Protein AF-A0A1B6MPK9-F1 (afdb_monomer_lite)

Structure (mmCIF, N/CA/C/O backbone):
data_AF-A0A1B6MPK9-F1
#
_entry.id   AF-A0A1B6MPK9-F1
#
loop_
_atom_site.group_PDB
_atom_site.id
_atom_site.type_symbol
_atom_site.label_atom_id
_atom_site.label_alt_id
_atom_site.label_comp_id
_atom_site.label_asym_id
_atom_site.label_entity_id
_atom_site.label_seq_id
_atom_site.pdbx_PDB_ins_code
_atom_site.Cartn_x
_atom_site.Cartn_y
_atom_site.Cartn_z
_atom_site.occupancy
_atom_site.B_iso_or_equiv
_atom_site.auth_seq_id
_atom_site.auth_comp_id
_atom_site.auth_asym_id
_atom_site.auth_atom_id
_atom_site.pdbx_PDB_model_num
ATOM 1 N N . SER A 1 1 ? -14.665 99.693 2.033 1.00 33.41 1 SER A N 1
ATOM 2 C CA . SER A 1 1 ? -13.379 100.411 2.081 1.00 33.41 1 SER A CA 1
ATOM 3 C C . SER A 1 1 ? -12.388 99.591 2.898 1.00 33.41 1 SER A C 1
ATOM 5 O O . SER A 1 1 ? -12.774 99.165 3.973 1.00 33.41 1 SER A O 1
ATOM 7 N N . VAL A 1 2 ? -11.173 99.379 2.367 1.00 32.09 2 VAL A N 1
ATOM 8 C CA . VAL A 1 2 ? -9.898 99.016 3.051 1.00 32.09 2 VAL A CA 1
ATOM 9 C C . VAL A 1 2 ? -9.885 97.689 3.855 1.00 32.09 2 VAL A C 1
ATOM 11 O O . VAL A 1 2 ? -10.390 97.630 4.961 1.00 32.09 2 VAL A O 1
ATOM 14 N N . ALA A 1 3 ? -9.464 96.545 3.297 1.00 38.41 3 ALA A N 1
ATOM 15 C CA . ALA A 1 3 ? -8.091 96.052 3.051 1.00 38.41 3 ALA A CA 1
ATOM 16 C C . ALA A 1 3 ? -7.327 95.474 4.269 1.00 38.41 3 ALA A C 1
ATOM 18 O O . ALA A 1 3 ? -7.324 96.072 5.339 1.00 38.41 3 ALA A O 1
ATOM 19 N N . ARG A 1 4 ? -6.531 94.422 3.963 1.00 41.66 4 ARG A N 1
ATOM 20 C CA . ARG A 1 4 ? -5.396 93.798 4.703 1.00 41.66 4 ARG A CA 1
ATOM 21 C C . ARG A 1 4 ? -5.759 92.724 5.751 1.00 41.66 4 ARG A C 1
ATOM 23 O O . ARG A 1 4 ? -6.742 92.874 6.446 1.00 41.66 4 ARG A O 1
ATOM 30 N N . ARG A 1 5 ? -4.992 91.648 5.997 1.00 39.34 5 ARG A N 1
ATOM 31 C CA . ARG A 1 5 ? -3.785 91.021 5.402 1.00 39.34 5 ARG A CA 1
ATOM 32 C C . ARG A 1 5 ? -3.493 89.732 6.214 1.00 39.34 5 ARG A C 1
ATOM 34 O O . ARG A 1 5 ? -3.475 89.800 7.428 1.00 39.34 5 ARG A O 1
ATOM 41 N N . LEU A 1 6 ? -3.229 88.625 5.509 1.00 40.34 6 LEU A N 1
ATOM 42 C CA . LEU A 1 6 ? -2.345 87.465 5.780 1.00 40.34 6 LEU A CA 1
ATOM 43 C C . LEU A 1 6 ? -2.248 86.746 7.155 1.00 40.34 6 LEU A C 1
ATOM 45 O O . LEU A 1 6 ? -1.883 87.324 8.168 1.00 40.34 6 LEU A O 1
ATOM 49 N N . LYS A 1 7 ? -2.220 85.410 6.987 1.00 41.84 7 LYS A N 1
ATOM 50 C CA . LYS A 1 7 ? -1.374 84.365 7.608 1.00 41.84 7 LYS A CA 1
ATOM 51 C C . LYS A 1 7 ? -1.753 83.786 8.979 1.00 41.84 7 LYS A C 1
ATOM 53 O O . LYS A 1 7 ? -1.492 84.368 10.020 1.00 41.84 7 LYS A O 1
ATOM 58 N N . GLY A 1 8 ? -2.091 82.494 8.917 1.00 36.72 8 GLY A N 1
ATOM 59 C CA . GLY A 1 8 ? -1.48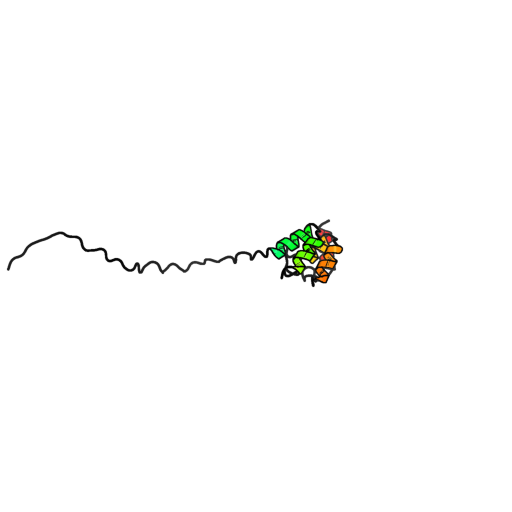9 81.479 9.778 1.00 36.72 8 GLY A CA 1
ATOM 60 C C . GLY A 1 8 ? -2.419 80.867 10.816 1.00 36.72 8 GLY A C 1
ATOM 61 O O . GLY A 1 8 ? -2.491 81.375 11.926 1.00 36.72 8 GLY A O 1
ATOM 62 N N . ARG A 1 9 ? -3.019 79.712 10.505 1.00 45.44 9 ARG A N 1
ATOM 63 C CA . ARG A 1 9 ? -3.111 78.587 11.450 1.00 45.44 9 ARG A CA 1
ATOM 64 C C . ARG A 1 9 ? -3.653 77.329 10.778 1.00 45.44 9 ARG A C 1
ATOM 66 O O . ARG A 1 9 ? -4.490 77.408 9.891 1.00 45.44 9 ARG A O 1
ATOM 73 N N . GLN A 1 10 ? -3.096 76.203 11.208 1.00 37.97 10 GLN A N 1
ATOM 74 C CA . GLN A 1 10 ? -3.377 74.835 10.782 1.00 37.97 10 GLN A CA 1
ATOM 75 C C . GLN A 1 10 ? -4.881 74.502 10.748 1.00 37.97 10 GLN A C 1
ATOM 77 O O . GLN A 1 10 ? -5.593 74.811 11.699 1.00 37.97 10 GLN A O 1
ATOM 82 N N . ALA A 1 11 ? -5.324 73.810 9.696 1.00 39.88 11 ALA A N 1
ATOM 83 C CA . ALA A 1 11 ? -6.579 73.058 9.659 1.00 39.88 11 ALA A CA 1
ATOM 84 C C . ALA A 1 11 ? -6.199 71.592 9.385 1.00 39.88 11 ALA A C 1
ATOM 86 O O . ALA A 1 11 ? -5.572 71.295 8.374 1.00 39.88 11 ALA A O 1
ATOM 87 N N . PHE A 1 12 ? -6.192 70.774 10.436 1.00 43.72 12 PHE A N 1
ATOM 88 C CA . PHE A 1 12 ? -7.257 69.818 10.755 1.00 43.72 12 PHE A CA 1
ATOM 89 C C . PHE A 1 12 ? -7.194 68.598 9.825 1.00 43.72 12 PHE A C 1
ATOM 91 O O . PHE A 1 12 ? -7.698 68.604 8.710 1.00 43.72 12 PHE A O 1
ATOM 98 N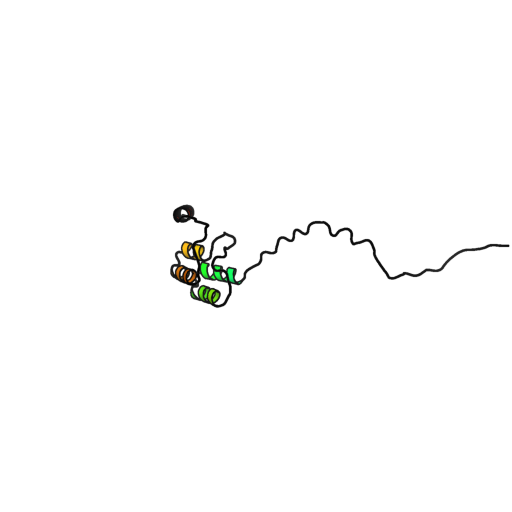 N . THR A 1 13 ? -6.491 67.568 10.293 1.00 42.81 13 THR A N 1
ATOM 99 C CA . THR A 1 13 ? -6.505 66.223 9.716 1.00 42.81 13 THR A CA 1
ATOM 100 C C . THR A 1 13 ? -7.894 65.618 9.906 1.00 42.81 13 THR A C 1
ATOM 102 O O . THR A 1 13 ? -8.310 65.432 11.050 1.00 42.81 13 THR A O 1
ATOM 105 N N . ASP A 1 14 ? -8.583 65.305 8.810 1.00 43.44 14 ASP A N 1
ATOM 106 C CA . ASP A 1 14 ? -9.824 64.524 8.815 1.00 43.44 14 ASP A CA 1
ATOM 107 C C . ASP A 1 14 ? -9.480 63.020 8.695 1.00 43.44 14 ASP A C 1
ATOM 109 O O . ASP A 1 14 ? -8.748 62.639 7.773 1.00 43.44 14 ASP A O 1
ATOM 113 N N . PRO A 1 15 ? -9.910 62.151 9.631 1.00 41.53 15 PRO A N 1
ATOM 114 C CA . PRO A 1 15 ? -9.558 60.738 9.641 1.00 41.53 15 PRO A CA 1
ATOM 115 C C . PRO A 1 15 ? -10.626 59.916 8.907 1.00 41.53 15 PRO A C 1
ATOM 117 O O . PRO A 1 15 ? -11.571 59.422 9.517 1.00 41.53 15 PRO A O 1
ATOM 120 N N . GLY A 1 16 ? -10.478 59.718 7.598 1.00 41.78 16 GLY A N 1
ATOM 121 C CA . GLY A 1 16 ? -11.397 58.837 6.878 1.00 41.78 16 GLY A CA 1
ATOM 122 C C . GLY A 1 16 ? -11.124 58.715 5.385 1.00 41.78 16 GLY A C 1
ATOM 123 O O . GLY A 1 16 ? -11.273 59.682 4.657 1.00 41.78 16 GLY A O 1
ATOM 124 N N . GLN A 1 17 ? -10.826 57.478 4.966 1.00 41.22 17 GLN A N 1
ATOM 125 C CA . GLN A 1 17 ? -10.842 56.933 3.596 1.00 41.22 17 GLN A CA 1
ATOM 126 C C . GLN A 1 17 ? -9.577 57.117 2.725 1.00 41.22 17 GLN A C 1
ATOM 128 O O . GLN A 1 17 ? -9.432 58.110 2.018 1.00 41.22 17 GLN A O 1
ATOM 133 N N . PRO A 1 18 ? -8.695 56.096 2.645 1.00 43.22 18 PRO A N 1
ATOM 134 C CA . PRO A 1 18 ? -7.790 55.932 1.511 1.00 43.22 18 PRO A CA 1
ATOM 135 C C . PRO A 1 18 ? -8.503 55.213 0.343 1.00 43.22 18 PRO A C 1
ATOM 137 O O . PRO A 1 18 ? -8.330 54.010 0.138 1.00 43.22 18 PRO A O 1
ATOM 140 N N . GLU A 1 19 ? -9.297 55.942 -0.449 1.00 50.59 19 GLU A N 1
ATOM 141 C CA . GLU A 1 19 ? -9.842 55.459 -1.734 1.00 50.59 19 GLU A CA 1
ATOM 142 C C . GLU A 1 19 ? -8.781 55.492 -2.847 1.00 50.59 19 GLU A C 1
ATOM 144 O O . GLU A 1 19 ? -8.819 56.309 -3.762 1.00 50.59 19 GLU A O 1
ATOM 149 N N . GLY A 1 20 ? -7.796 54.593 -2.774 1.00 47.81 20 GLY A N 1
ATOM 150 C CA . GLY A 1 20 ? -6.796 54.499 -3.846 1.00 47.81 20 GLY A CA 1
ATOM 151 C C . GLY A 1 20 ? -6.004 53.201 -3.960 1.00 47.81 20 GLY A C 1
ATOM 152 O O . GLY A 1 20 ? -5.163 53.104 -4.845 1.00 47.81 20 GLY A O 1
ATOM 153 N N . LEU A 1 21 ? -6.231 52.197 -3.103 1.00 46.16 21 LEU A N 1
ATOM 154 C CA . LEU A 1 21 ? -5.382 50.991 -3.061 1.00 46.16 21 LEU A CA 1
ATOM 155 C C . LEU A 1 21 ? -6.110 49.677 -3.397 1.00 46.16 21 LEU A C 1
ATOM 157 O O . LEU A 1 21 ? -5.569 48.602 -3.147 1.00 46.16 21 LEU A O 1
ATOM 161 N N . MET A 1 22 ? -7.310 49.733 -3.987 1.00 46.34 22 MET A N 1
ATOM 162 C CA . MET A 1 22 ? -8.041 48.541 -4.457 1.00 46.34 22 MET A CA 1
ATOM 163 C C . MET A 1 22 ? -7.884 48.241 -5.960 1.00 46.34 22 MET A C 1
ATOM 165 O O . MET A 1 22 ? -8.622 47.423 -6.493 1.00 46.34 22 MET A O 1
ATOM 169 N N . GLU A 1 23 ? -6.888 48.808 -6.645 1.00 48.84 23 GLU A N 1
ATOM 170 C CA . GLU A 1 23 ? -6.616 48.500 -8.061 1.00 48.84 23 GLU A CA 1
ATOM 171 C C . GLU A 1 23 ? -5.253 47.821 -8.268 1.00 48.84 23 GLU A C 1
ATOM 173 O O . GLU A 1 23 ? -4.431 48.239 -9.076 1.00 48.84 23 GLU A O 1
ATOM 178 N N . VAL A 1 24 ? -4.981 46.748 -7.514 1.00 50.69 24 VAL A N 1
ATOM 179 C CA . VAL A 1 24 ? -3.899 45.799 -7.862 1.00 50.69 24 VAL A CA 1
ATOM 180 C C . VAL A 1 24 ? -4.178 44.346 -7.442 1.00 50.69 24 VAL A C 1
ATOM 182 O O . VAL A 1 24 ? -3.271 43.518 -7.378 1.00 50.69 24 VAL A O 1
ATOM 185 N N . LEU A 1 25 ? -5.445 43.971 -7.227 1.00 48.41 25 LEU A N 1
ATOM 186 C CA . LEU A 1 25 ? -5.870 42.583 -6.951 1.00 48.41 25 LEU A CA 1
ATOM 187 C C . LEU A 1 25 ? -5.985 41.719 -8.229 1.00 48.41 25 LEU A C 1
ATOM 189 O O . LEU A 1 25 ? -6.907 40.922 -8.376 1.00 48.41 25 LEU A O 1
ATOM 193 N N . GLY A 1 26 ? -5.053 41.870 -9.174 1.00 49.22 26 GLY A N 1
ATOM 194 C CA . GLY A 1 26 ? -5.203 41.349 -10.540 1.00 49.22 26 GLY A CA 1
ATOM 195 C C . GLY A 1 26 ? -4.005 40.603 -11.124 1.00 49.22 26 GLY A C 1
ATOM 196 O O . GLY A 1 26 ? -3.939 40.440 -12.339 1.00 49.22 26 GLY A O 1
ATOM 197 N N . ARG A 1 27 ? -3.034 40.150 -10.321 1.00 50.09 27 ARG A N 1
ATOM 198 C CA . ARG A 1 27 ? -1.933 39.309 -10.826 1.00 50.09 27 ARG A CA 1
ATOM 199 C C . ARG A 1 27 ? -1.808 38.012 -10.045 1.00 50.09 27 ARG A C 1
ATOM 201 O O . ARG A 1 27 ? -1.053 37.908 -9.089 1.00 50.09 27 ARG A O 1
ATOM 208 N N . ALA A 1 28 ? -2.581 37.033 -10.512 1.00 55.12 28 ALA A N 1
ATOM 209 C CA . ALA A 1 28 ? -2.214 35.623 -10.580 1.00 55.12 28 ALA A CA 1
ATOM 210 C C . ALA A 1 28 ? -1.370 35.100 -9.406 1.00 55.12 28 ALA A C 1
ATOM 212 O O . ALA A 1 28 ? -0.249 34.625 -9.583 1.00 55.12 28 ALA A O 1
ATOM 213 N N . ALA A 1 29 ? -1.961 35.059 -8.213 1.00 55.47 29 ALA A N 1
ATOM 214 C CA . ALA A 1 29 ? -1.649 33.954 -7.326 1.00 55.47 29 ALA A CA 1
ATOM 215 C C . ALA A 1 29 ? -2.243 32.696 -7.976 1.00 55.47 29 ALA A C 1
ATOM 217 O O . ALA A 1 29 ? -3.351 32.274 -7.643 1.00 55.47 29 ALA A O 1
ATOM 218 N N . SER A 1 30 ? -1.509 32.101 -8.923 1.00 59.16 30 SER A N 1
ATOM 219 C CA . SER A 1 30 ? -1.587 30.664 -9.164 1.00 59.16 30 SER A CA 1
ATOM 220 C C . SER A 1 30 ? -1.267 30.016 -7.827 1.00 59.16 30 SER A C 1
ATOM 222 O O . SER A 1 30 ? -0.109 29.725 -7.527 1.00 59.16 30 SER A O 1
ATOM 224 N N . ARG A 1 31 ? -2.282 29.858 -6.969 1.00 58.19 31 ARG A N 1
ATOM 225 C CA . ARG A 1 31 ? -2.191 28.995 -5.802 1.00 58.19 31 ARG A CA 1
ATOM 226 C C . ARG A 1 31 ? -1.979 27.615 -6.399 1.00 58.19 31 ARG A C 1
ATOM 228 O O . ARG A 1 31 ? -2.948 26.948 -6.752 1.00 58.19 31 ARG A O 1
ATOM 235 N N . LYS A 1 32 ? -0.715 27.216 -6.589 1.00 58.94 32 LYS A N 1
ATOM 236 C CA . LYS A 1 32 ? -0.361 25.803 -6.704 1.00 58.94 32 LYS A CA 1
ATOM 237 C C . LYS A 1 32 ? -1.100 25.160 -5.544 1.00 58.94 32 LYS A C 1
ATOM 239 O O . LYS A 1 32 ? -0.822 25.498 -4.395 1.00 58.94 32 LYS A O 1
ATOM 244 N N . LYS A 1 33 ? -2.137 24.385 -5.864 1.00 55.12 33 LYS A N 1
ATOM 245 C CA . LYS A 1 33 ? -2.939 23.668 -4.880 1.00 55.12 33 LYS A CA 1
ATOM 246 C C . LYS A 1 33 ? -1.917 22.937 -4.019 1.00 55.12 33 LYS A C 1
ATOM 248 O O . LYS A 1 33 ? -1.142 22.151 -4.561 1.00 55.12 33 LYS A O 1
ATOM 253 N N . LEU A 1 34 ? -1.804 23.331 -2.749 1.00 51.97 34 LEU A N 1
ATOM 254 C CA . LEU A 1 34 ? -0.861 22.696 -1.836 1.00 51.97 34 LEU A CA 1
ATOM 255 C C . LEU A 1 34 ? -1.147 21.194 -1.916 1.00 51.97 34 LEU A C 1
ATOM 257 O O . LEU A 1 34 ? -2.330 20.831 -1.909 1.00 51.97 34 LEU A O 1
ATOM 261 N N . PRO A 1 35 ? -0.122 20.344 -2.101 1.00 60.56 35 PRO A N 1
ATOM 262 C CA . PRO A 1 35 ? -0.348 18.914 -2.172 1.00 60.56 35 PRO A CA 1
ATOM 263 C C . PRO A 1 35 ? -1.093 18.522 -0.900 1.00 60.56 35 PRO A C 1
ATOM 265 O O . PRO A 1 35 ? -0.639 18.813 0.206 1.00 60.56 35 PRO A O 1
ATOM 268 N N . HIS A 1 36 ? -2.286 17.958 -1.062 1.00 67.44 36 HIS A N 1
ATOM 269 C CA . HIS A 1 36 ? -3.019 17.410 0.062 1.00 67.44 36 HIS A CA 1
ATOM 270 C C . HIS A 1 36 ? -2.233 16.185 0.518 1.00 67.44 36 HIS A C 1
ATOM 272 O O . HIS A 1 36 ? -2.234 15.157 -0.156 1.00 67.44 36 HIS A O 1
ATOM 278 N N . ILE A 1 37 ? -1.485 16.332 1.607 1.00 74.69 37 ILE A N 1
ATOM 279 C CA . ILE A 1 37 ? -0.714 15.239 2.183 1.00 74.69 37 ILE A CA 1
ATOM 280 C C . ILE A 1 37 ? -1.711 14.370 2.937 1.00 74.69 37 ILE A C 1
ATOM 282 O O . ILE A 1 37 ? -2.143 14.717 4.034 1.00 74.69 37 ILE A O 1
ATOM 286 N N . ASP A 1 38 ? -2.099 13.252 2.332 1.00 88.62 38 ASP A N 1
ATOM 287 C CA . ASP A 1 38 ? -2.810 12.207 3.054 1.00 88.62 38 ASP A CA 1
ATOM 288 C C . ASP A 1 38 ? -1.803 11.465 3.943 1.00 88.62 38 ASP A C 1
ATOM 290 O O . ASP A 1 38 ? -0.971 10.683 3.469 1.00 88.62 38 ASP A O 1
ATOM 294 N N . ILE A 1 39 ? -1.828 11.778 5.238 1.00 93.62 39 ILE A N 1
ATOM 295 C CA . ILE A 1 39 ? -0.906 11.210 6.226 1.00 93.62 39 ILE A CA 1
ATOM 296 C C . ILE A 1 39 ? -1.086 9.697 6.382 1.00 93.62 39 ILE A C 1
ATOM 298 O O . ILE A 1 39 ? -0.114 8.996 6.662 1.00 93.62 39 ILE A O 1
ATOM 302 N N . HIS A 1 40 ? -2.304 9.188 6.187 1.00 96.88 40 HIS A N 1
ATOM 303 C CA . HIS A 1 40 ? -2.612 7.772 6.333 1.00 96.88 40 HIS A CA 1
ATOM 304 C C . HIS A 1 40 ? -2.116 7.004 5.118 1.00 96.88 40 HIS A C 1
ATOM 306 O O . HIS A 1 40 ? -1.520 5.943 5.282 1.00 96.88 40 HIS A O 1
ATOM 312 N N . LEU A 1 41 ? -2.242 7.588 3.924 1.00 95.88 41 LEU A N 1
ATOM 313 C CA . LEU A 1 41 ? -1.649 7.033 2.712 1.00 95.88 41 LEU A CA 1
ATOM 314 C C . LEU A 1 41 ? -0.123 6.947 2.826 1.00 95.88 41 LEU A C 1
ATOM 316 O O . LEU A 1 41 ? 0.453 5.896 2.558 1.00 95.88 41 LEU A O 1
ATOM 320 N N . HIS A 1 42 ? 0.540 8.010 3.296 1.00 96.38 42 HIS A N 1
ATOM 321 C CA . HIS A 1 42 ? 1.992 7.982 3.521 1.00 96.38 42 HIS A CA 1
ATOM 322 C C . HIS A 1 42 ? 2.392 6.920 4.554 1.00 96.38 42 HIS A C 1
ATOM 324 O O . HIS A 1 42 ? 3.356 6.184 4.344 1.00 96.38 42 HIS A O 1
ATOM 330 N N . ALA A 1 43 ? 1.648 6.811 5.658 1.00 97.94 43 ALA A N 1
ATOM 331 C CA . ALA A 1 43 ? 1.894 5.789 6.670 1.00 97.94 43 ALA A CA 1
ATOM 332 C C . ALA A 1 43 ? 1.676 4.368 6.125 1.00 97.94 43 ALA A C 1
ATOM 334 O O . ALA A 1 43 ? 2.443 3.462 6.460 1.00 97.94 43 ALA A O 1
ATOM 335 N N . LEU A 1 44 ? 0.666 4.175 5.271 1.00 98.44 44 LEU A N 1
ATOM 336 C CA . LEU A 1 44 ? 0.389 2.903 4.614 1.00 98.44 44 LEU A CA 1
ATOM 337 C C . LEU A 1 44 ? 1.540 2.512 3.683 1.00 98.44 44 LEU A C 1
ATOM 339 O O . LEU A 1 44 ? 2.028 1.389 3.786 1.00 98.44 44 LEU A O 1
ATOM 343 N N . PHE A 1 45 ? 2.031 3.434 2.849 1.00 97.81 45 PHE A N 1
ATOM 344 C CA . PHE A 1 45 ? 3.203 3.184 2.003 1.00 97.81 45 PHE A CA 1
ATOM 345 C C . PHE A 1 45 ? 4.429 2.806 2.831 1.00 97.81 45 PHE A C 1
ATOM 347 O O . PHE A 1 45 ? 5.017 1.759 2.580 1.00 97.81 45 PHE A O 1
ATOM 354 N N . ALA A 1 46 ? 4.750 3.563 3.882 1.00 98.06 46 ALA A N 1
ATOM 355 C CA . ALA A 1 46 ? 5.880 3.236 4.751 1.00 98.06 46 ALA A CA 1
ATOM 356 C C . ALA A 1 46 ? 5.731 1.849 5.409 1.00 98.06 46 ALA A C 1
ATOM 358 O O . ALA A 1 46 ? 6.695 1.091 5.525 1.00 98.06 46 ALA A O 1
ATOM 359 N N . ALA A 1 47 ? 4.522 1.475 5.843 1.00 98.56 47 ALA A N 1
ATOM 360 C CA . ALA A 1 47 ? 4.271 0.140 6.381 1.00 98.56 47 ALA A CA 1
ATOM 361 C C . ALA A 1 47 ? 4.469 -0.952 5.318 1.00 98.56 47 ALA A C 1
ATOM 363 O O . ALA A 1 47 ? 5.047 -1.996 5.623 1.00 98.56 47 ALA A O 1
ATOM 364 N N . VAL A 1 48 ? 4.026 -0.707 4.084 1.00 98.19 48 VAL A N 1
ATOM 365 C CA . VAL A 1 48 ? 4.142 -1.651 2.970 1.00 98.19 48 VAL A CA 1
ATOM 366 C C . VAL A 1 48 ? 5.594 -1.828 2.522 1.00 98.19 48 VAL A C 1
ATOM 368 O O . VAL A 1 48 ? 6.066 -2.961 2.446 1.00 98.19 48 VAL A O 1
ATOM 371 N N . GLU A 1 49 ? 6.321 -0.733 2.303 1.00 96.69 49 GLU A N 1
ATOM 372 C CA . GLU A 1 49 ? 7.733 -0.719 1.887 1.00 96.69 49 GLU A CA 1
ATOM 373 C C . GLU A 1 49 ? 8.631 -1.469 2.875 1.00 96.69 49 GLU A C 1
ATOM 375 O O . GLU A 1 49 ? 9.525 -2.217 2.483 1.00 96.69 49 GLU A O 1
ATOM 380 N N . HIS A 1 50 ? 8.364 -1.317 4.174 1.00 97.56 50 HIS A N 1
ATOM 381 C CA . HIS A 1 50 ? 9.106 -2.008 5.227 1.00 97.56 50 HIS A CA 1
ATOM 382 C C . HIS A 1 50 ? 8.550 -3.399 5.574 1.00 97.56 50 HIS A C 1
ATOM 384 O O . HIS A 1 50 ? 9.067 -4.059 6.474 1.00 97.56 50 HIS A O 1
ATOM 390 N N . GLY A 1 51 ? 7.501 -3.871 4.894 1.00 97.62 51 GLY A N 1
ATOM 391 C CA . GLY A 1 51 ? 6.940 -5.202 5.128 1.00 97.62 51 GLY A CA 1
ATOM 392 C C . GLY A 1 51 ? 6.160 -5.361 6.441 1.00 97.62 51 GLY A C 1
ATOM 393 O O . GLY A 1 51 ? 5.911 -6.488 6.869 1.00 97.62 51 GLY A O 1
ATOM 394 N N . HIS A 1 52 ? 5.765 -4.268 7.097 1.00 98.62 52 HIS A N 1
ATOM 395 C CA . HIS A 1 52 ? 5.073 -4.267 8.388 1.00 98.62 52 HIS A CA 1
ATOM 396 C C . HIS A 1 52 ? 3.579 -4.608 8.247 1.00 98.62 52 HIS A C 1
ATOM 398 O O . HIS A 1 52 ? 2.718 -3.727 8.291 1.00 98.62 52 HIS A O 1
ATOM 404 N N . VAL A 1 53 ? 3.269 -5.902 8.130 1.00 98.31 53 VAL A N 1
ATOM 405 C CA . VAL A 1 53 ? 1.904 -6.422 7.915 1.00 98.31 53 VAL A CA 1
ATOM 406 C C . VAL A 1 53 ? 0.898 -5.908 8.947 1.00 98.31 53 VAL A C 1
ATOM 408 O O . VAL A 1 53 ? -0.161 -5.412 8.565 1.00 98.31 53 VAL A O 1
ATOM 411 N N . ASP A 1 54 ? 1.225 -5.983 10.238 1.00 98.50 54 ASP A N 1
ATOM 412 C CA . ASP A 1 54 ? 0.286 -5.598 11.301 1.00 98.50 54 ASP A CA 1
ATOM 413 C C . ASP A 1 54 ? 0.004 -4.095 11.298 1.00 98.50 54 ASP A C 1
ATOM 415 O O . ASP A 1 54 ? -1.133 -3.678 11.477 1.00 98.50 54 ASP A O 1
ATOM 419 N N . LYS A 1 55 ? 1.017 -3.267 11.010 1.00 98.56 55 LYS A N 1
ATOM 420 C CA . LYS A 1 55 ? 0.828 -1.814 10.900 1.00 98.56 55 LYS A CA 1
ATOM 421 C C . LYS A 1 55 ? -0.040 -1.460 9.698 1.00 98.56 55 LYS A C 1
ATOM 423 O O . LYS A 1 55 ? -0.937 -0.637 9.837 1.00 98.56 55 LYS A O 1
ATOM 428 N N . ALA A 1 56 ? 0.208 -2.090 8.548 1.00 98.56 56 ALA A N 1
ATOM 429 C CA . ALA A 1 56 ? -0.611 -1.890 7.356 1.00 98.56 56 ALA A CA 1
ATOM 430 C C . ALA A 1 56 ? -2.075 -2.259 7.632 1.00 98.56 56 ALA A C 1
ATOM 432 O O . ALA A 1 56 ? -2.967 -1.472 7.333 1.00 98.56 56 ALA A O 1
ATOM 433 N N . ARG A 1 57 ? -2.314 -3.403 8.289 1.00 98.62 57 ARG A N 1
ATOM 434 C CA . ARG A 1 57 ? -3.650 -3.816 8.737 1.00 98.62 57 ARG A CA 1
ATOM 435 C C . ARG A 1 57 ? -4.296 -2.768 9.644 1.00 98.62 57 ARG A C 1
ATOM 437 O O . ARG A 1 57 ? -5.389 -2.314 9.337 1.00 98.62 57 ARG A O 1
ATOM 444 N N . THR A 1 58 ? -3.621 -2.353 10.716 1.00 98.62 58 THR A N 1
ATOM 445 C CA . THR A 1 58 ? -4.176 -1.375 11.664 1.00 98.62 58 THR A CA 1
ATOM 446 C C . THR A 1 58 ? -4.552 -0.064 10.979 1.00 98.62 58 THR A C 1
ATOM 448 O O . THR A 1 58 ? -5.597 0.503 11.288 1.00 98.62 58 THR A O 1
ATOM 451 N N . ILE A 1 59 ? -3.728 0.420 10.043 1.00 98.56 59 ILE A N 1
ATOM 452 C CA . ILE A 1 59 ? -4.016 1.645 9.286 1.00 98.56 59 ILE A CA 1
ATOM 453 C C . ILE A 1 59 ? -5.287 1.465 8.445 1.00 98.56 59 ILE A C 1
ATOM 455 O O . ILE A 1 59 ? -6.167 2.319 8.503 1.00 98.56 59 ILE A O 1
ATOM 459 N N . LEU A 1 60 ? -5.411 0.350 7.721 1.00 98.38 60 LEU A N 1
ATOM 460 C CA . LEU A 1 60 ? -6.576 0.055 6.877 1.00 98.38 60 LEU A CA 1
ATOM 461 C C . LEU A 1 60 ? -7.868 -0.152 7.683 1.00 98.38 60 LEU A C 1
ATOM 463 O O . LEU A 1 60 ? -8.945 0.176 7.208 1.00 98.38 60 LEU A O 1
ATOM 467 N N . GLU A 1 61 ? -7.772 -0.691 8.899 1.00 98.25 61 GLU A N 1
ATOM 468 C CA . GLU A 1 61 ? -8.928 -0.918 9.780 1.00 98.25 61 GLU A CA 1
ATOM 469 C C . GLU A 1 61 ? -9.380 0.348 10.515 1.00 98.25 61 GLU A C 1
ATOM 471 O O . GLU A 1 61 ? -10.546 0.461 10.886 1.00 98.25 61 GLU A O 1
ATOM 476 N N . SER A 1 62 ? -8.461 1.285 10.764 1.00 97.81 62 SER A N 1
ATOM 477 C CA . SER A 1 62 ? -8.693 2.420 11.670 1.00 97.81 62 SER A CA 1
ATOM 478 C C . SER A 1 62 ? -8.852 3.762 10.955 1.00 97.81 62 SER A C 1
ATOM 480 O O . SER A 1 62 ? -8.975 4.789 11.623 1.00 97.81 62 SER A O 1
ATOM 482 N N . THR A 1 63 ? -8.776 3.790 9.624 1.00 97.12 63 THR A N 1
ATOM 483 C CA . THR A 1 63 ? -8.785 5.026 8.830 1.00 97.12 63 THR A CA 1
ATOM 484 C C . THR A 1 63 ? -9.561 4.830 7.532 1.00 97.12 63 THR A C 1
ATOM 486 O O . THR A 1 63 ? -9.666 3.712 7.040 1.00 97.12 63 THR A O 1
ATOM 489 N N . ASP A 1 64 ? -10.040 5.924 6.941 1.00 95.31 64 ASP A N 1
ATOM 490 C CA . ASP A 1 64 ? -10.722 5.919 5.638 1.00 95.31 64 ASP A CA 1
ATOM 491 C C . ASP A 1 64 ? -9.737 6.066 4.460 1.00 95.31 64 ASP A C 1
ATOM 493 O O . ASP A 1 64 ? -10.059 6.671 3.435 1.00 95.31 64 ASP A O 1
ATOM 497 N N . VAL A 1 65 ? -8.498 5.582 4.618 1.00 96.75 65 VAL A N 1
ATOM 498 C CA . VAL A 1 65 ? -7.477 5.687 3.569 1.00 96.75 65 VAL A CA 1
ATOM 499 C C . VAL A 1 65 ? -7.911 4.911 2.328 1.00 96.75 65 VAL A C 1
ATOM 501 O O . VAL A 1 65 ? -8.304 3.746 2.401 1.00 96.75 65 VAL A O 1
ATOM 504 N N . ASP A 1 66 ? -7.798 5.541 1.162 1.00 96.44 66 ASP A N 1
ATOM 505 C CA . ASP A 1 66 ? -8.026 4.848 -0.099 1.00 96.44 66 ASP A CA 1
ATOM 506 C C . ASP A 1 66 ? -6.840 3.925 -0.410 1.00 96.44 66 ASP A C 1
ATOM 508 O O . ASP A 1 66 ? -5.758 4.367 -0.802 1.00 96.44 66 ASP A O 1
ATOM 512 N N . VAL A 1 67 ? -7.057 2.618 -0.253 1.00 96.81 67 VAL A N 1
ATOM 513 C CA . VAL A 1 67 ? -6.050 1.574 -0.490 1.00 96.81 67 VAL A CA 1
ATOM 514 C C . VAL A 1 67 ? -5.552 1.526 -1.942 1.00 96.81 67 VAL A C 1
ATOM 516 O O . VAL A 1 67 ? -4.494 0.955 -2.200 1.00 96.81 67 VAL A O 1
ATOM 519 N N . ASN A 1 68 ? -6.280 2.125 -2.892 1.00 95.19 68 ASN A N 1
ATOM 520 C CA . ASN A 1 68 ? -5.914 2.157 -4.311 1.00 95.19 68 ASN A CA 1
ATOM 521 C C . ASN A 1 68 ? -5.268 3.484 -4.740 1.00 95.19 68 ASN A C 1
ATOM 523 O O . ASN A 1 68 ? -4.865 3.625 -5.899 1.00 95.19 68 ASN A O 1
ATOM 527 N N . SER A 1 69 ? -5.133 4.447 -3.825 1.00 94.25 69 SER A N 1
ATOM 528 C CA . SER A 1 69 ? -4.433 5.697 -4.102 1.00 94.25 69 SER A CA 1
ATOM 529 C C . SER A 1 69 ? -2.951 5.454 -4.380 1.00 94.25 69 SER A C 1
ATOM 531 O O . SER A 1 69 ? -2.305 4.604 -3.772 1.00 94.25 69 SER A O 1
ATOM 533 N N . VAL A 1 70 ? -2.397 6.219 -5.320 1.00 91.81 70 VAL A N 1
ATOM 534 C CA . VAL A 1 70 ? -1.021 6.037 -5.794 1.00 91.81 70 VAL A CA 1
ATOM 535 C C . VAL A 1 70 ? -0.054 7.045 -5.175 1.00 91.81 70 VAL A C 1
ATOM 537 O O . VAL A 1 70 ? -0.420 8.194 -4.922 1.00 91.81 70 VAL A O 1
ATOM 540 N N . ASN A 1 71 ? 1.194 6.628 -4.956 1.00 90.31 71 ASN A N 1
ATOM 541 C CA . ASN A 1 71 ? 2.269 7.513 -4.501 1.00 90.31 71 ASN A CA 1
ATOM 542 C C . ASN A 1 71 ? 2.772 8.444 -5.629 1.00 90.31 71 ASN A C 1
ATOM 544 O O . ASN A 1 71 ? 2.250 8.453 -6.746 1.00 90.31 71 ASN A O 1
ATOM 548 N N . SER A 1 72 ? 3.823 9.224 -5.353 1.00 89.06 72 SER A N 1
ATOM 549 C CA . SER A 1 72 ? 4.463 10.123 -6.329 1.00 89.06 72 SER A CA 1
ATOM 550 C C . SER A 1 72 ? 5.047 9.412 -7.550 1.00 89.06 72 SER A C 1
ATOM 552 O O . SER A 1 72 ? 5.117 10.012 -8.621 1.00 89.06 72 SER A O 1
ATOM 554 N N . ASP A 1 73 ? 5.415 8.138 -7.415 1.00 86.44 73 ASP A N 1
ATOM 555 C CA . ASP A 1 73 ? 5.872 7.309 -8.531 1.00 86.44 73 ASP A CA 1
ATOM 556 C C . ASP A 1 73 ? 4.699 6.735 -9.323 1.00 86.44 73 ASP A C 1
ATOM 558 O O . ASP A 1 73 ? 4.900 6.104 -10.357 1.00 86.44 73 ASP A O 1
ATOM 562 N N . GLY A 1 74 ? 3.465 6.949 -8.862 1.00 89.81 74 GLY A N 1
ATOM 563 C CA . GLY A 1 74 ? 2.224 6.421 -9.408 1.00 89.81 74 GLY A CA 1
ATOM 564 C C . GLY A 1 74 ? 1.981 4.948 -9.074 1.00 89.81 74 GLY A C 1
ATOM 565 O O . GLY A 1 74 ? 1.204 4.309 -9.774 1.00 89.81 74 GLY A O 1
ATOM 566 N N . LEU A 1 75 ? 2.672 4.377 -8.092 1.00 91.50 75 LEU A N 1
ATOM 567 C CA . LEU A 1 75 ? 2.460 3.000 -7.639 1.00 91.50 75 LEU A CA 1
ATOM 568 C C . LEU A 1 75 ? 1.373 2.966 -6.569 1.00 91.50 75 LEU A C 1
ATOM 570 O O . LEU A 1 75 ? 1.349 3.832 -5.698 1.00 91.50 75 LEU A O 1
ATOM 574 N N . SER A 1 76 ? 0.495 1.969 -6.622 1.00 94.88 76 SER A N 1
ATOM 575 C CA . SER A 1 76 ? -0.424 1.654 -5.526 1.00 94.88 76 SER A CA 1
ATOM 576 C C . SER A 1 76 ? 0.308 0.897 -4.404 1.00 94.88 76 SER A C 1
ATOM 578 O O . SER A 1 76 ? 1.359 0.294 -4.650 1.00 94.88 76 SER A O 1
ATOM 580 N N . PRO A 1 77 ? -0.246 0.845 -3.180 1.00 96.50 77 PRO A N 1
ATOM 581 C CA . PRO A 1 77 ? 0.262 -0.024 -2.120 1.00 96.50 77 PRO A CA 1
ATOM 582 C C . PRO A 1 77 ? 0.395 -1.490 -2.564 1.00 96.50 77 PRO A C 1
ATOM 584 O O . PRO A 1 77 ? 1.346 -2.172 -2.182 1.00 96.50 77 PRO A O 1
ATOM 587 N N . LEU A 1 78 ? -0.529 -1.978 -3.403 1.00 96.06 78 LEU A N 1
ATOM 588 C CA . LEU A 1 78 ? -0.481 -3.340 -3.936 1.00 96.06 78 LEU A CA 1
ATOM 589 C C . LEU A 1 78 ? 0.719 -3.546 -4.867 1.00 96.06 78 LEU A C 1
ATOM 591 O O . LEU A 1 78 ? 1.414 -4.552 -4.730 1.00 96.06 78 LEU A O 1
ATOM 595 N N . ASP A 1 79 ? 0.998 -2.587 -5.756 1.00 93.12 79 ASP A N 1
ATOM 596 C CA . ASP A 1 79 ? 2.161 -2.650 -6.648 1.00 93.12 79 ASP A CA 1
ATOM 597 C C . ASP A 1 79 ? 3.454 -2.779 -5.837 1.00 93.12 79 ASP A C 1
ATOM 599 O O . ASP A 1 79 ? 4.265 -3.664 -6.100 1.00 93.12 79 ASP A O 1
ATOM 603 N N . VAL A 1 80 ? 3.622 -1.954 -4.799 1.00 94.62 80 VAL A N 1
ATOM 604 C CA . VAL A 1 80 ? 4.810 -1.995 -3.932 1.00 94.62 80 VAL A CA 1
ATOM 605 C C . VAL A 1 80 ? 4.937 -3.354 -3.236 1.00 94.62 80 VAL A C 1
ATOM 607 O O . VAL A 1 80 ? 6.004 -3.966 -3.274 1.00 94.62 80 VAL A O 1
ATOM 610 N N . ALA A 1 81 ? 3.850 -3.887 -2.665 1.00 94.94 81 ALA A N 1
ATOM 611 C CA . ALA A 1 81 ? 3.871 -5.197 -2.009 1.00 94.94 81 ALA A CA 1
ATOM 612 C C . ALA A 1 81 ? 4.262 -6.340 -2.967 1.00 94.94 81 ALA A C 1
ATOM 614 O O . ALA A 1 81 ? 4.992 -7.255 -2.568 1.00 94.94 81 ALA A O 1
ATOM 615 N N . VAL A 1 82 ? 3.800 -6.286 -4.222 1.00 90.69 82 VAL A N 1
ATOM 616 C CA . VAL A 1 82 ? 4.126 -7.267 -5.269 1.00 90.69 82 VAL A CA 1
ATOM 617 C C . VAL A 1 82 ? 5.580 -7.136 -5.716 1.00 90.69 82 VAL A C 1
ATOM 619 O O . VAL A 1 82 ? 6.278 -8.148 -5.789 1.00 90.69 82 VAL A O 1
ATOM 622 N N . LEU A 1 83 ? 6.062 -5.912 -5.955 1.00 88.50 83 LEU A N 1
ATOM 623 C CA . LEU A 1 83 ? 7.457 -5.637 -6.320 1.00 88.50 83 LEU A CA 1
ATOM 624 C C . LEU A 1 83 ? 8.432 -6.123 -5.237 1.00 88.50 83 LEU A C 1
ATOM 626 O O . LEU A 1 83 ? 9.483 -6.675 -5.552 1.00 88.50 83 LEU A O 1
ATOM 630 N N . SER A 1 84 ? 8.058 -5.999 -3.962 1.00 89.25 84 SER A N 1
ATOM 631 C CA . SER A 1 84 ? 8.827 -6.527 -2.828 1.00 89.25 84 SER A CA 1
ATOM 632 C C . SER A 1 84 ? 8.615 -8.027 -2.567 1.00 89.25 84 SER A C 1
ATOM 634 O O . SER A 1 84 ? 9.132 -8.554 -1.582 1.00 89.25 84 SER A O 1
ATOM 636 N N . ASN A 1 85 ? 7.848 -8.732 -3.409 1.00 92.06 85 ASN A N 1
ATOM 637 C CA . ASN A 1 85 ? 7.491 -10.150 -3.262 1.00 92.06 85 ASN A CA 1
ATOM 638 C C . ASN A 1 85 ? 6.872 -10.494 -1.884 1.00 92.06 85 ASN A C 1
ATOM 640 O O . ASN A 1 85 ? 7.020 -11.606 -1.365 1.00 92.06 85 ASN A O 1
ATOM 644 N N . ASN A 1 86 ? 6.153 -9.548 -1.270 1.00 93.12 86 ASN A N 1
ATOM 645 C CA . ASN A 1 86 ? 5.550 -9.719 0.048 1.00 93.12 86 ASN A CA 1
ATOM 646 C C . ASN A 1 86 ? 4.111 -10.241 -0.066 1.00 93.12 86 ASN A C 1
ATOM 648 O O . ASN A 1 86 ? 3.126 -9.495 -0.079 1.00 93.12 86 ASN A O 1
ATOM 652 N N . ARG A 1 87 ? 3.983 -11.571 -0.112 1.00 92.81 87 ARG A N 1
ATOM 653 C CA . ARG A 1 87 ? 2.686 -12.262 -0.241 1.00 92.81 87 ARG A CA 1
ATOM 654 C C . ARG A 1 87 ? 1.731 -11.985 0.920 1.00 92.81 87 ARG A C 1
ATOM 656 O O . ARG A 1 87 ? 0.521 -11.973 0.712 1.00 92.81 87 ARG A O 1
ATOM 663 N N . SER A 1 88 ? 2.251 -11.793 2.130 1.00 96.00 88 SER A N 1
ATOM 664 C CA . SER A 1 88 ? 1.427 -11.523 3.312 1.00 96.00 88 SER A CA 1
ATOM 665 C C . SER A 1 88 ? 0.765 -10.152 3.212 1.00 96.00 88 SER A C 1
ATOM 667 O O . SER A 1 88 ? -0.450 -10.059 3.374 1.00 96.00 88 SER A O 1
ATOM 669 N N . LEU A 1 89 ? 1.529 -9.115 2.856 1.00 97.06 89 LEU A N 1
ATOM 670 C CA . LEU A 1 89 ? 0.974 -7.786 2.589 1.00 97.06 89 LEU A CA 1
ATOM 671 C C . LEU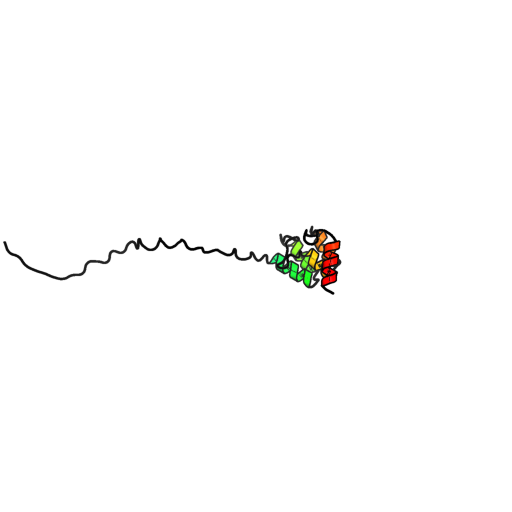 A 1 89 ? 0.017 -7.790 1.402 1.00 97.06 89 LEU A C 1
ATOM 673 O O . LEU A 1 89 ? -1.056 -7.209 1.500 1.00 97.06 89 LEU A O 1
ATOM 677 N N . THR A 1 90 ? 0.363 -8.499 0.326 1.00 95.12 90 THR A N 1
ATOM 678 C CA . THR A 1 90 ? -0.508 -8.644 -0.852 1.00 95.12 90 THR A CA 1
ATOM 679 C C . THR A 1 90 ? -1.891 -9.158 -0.443 1.00 95.12 90 THR A C 1
ATOM 681 O O . THR A 1 90 ? -2.906 -8.572 -0.803 1.00 95.12 90 THR A O 1
ATOM 684 N N . LYS A 1 91 ? -1.946 -10.217 0.377 1.00 94.56 91 LYS A N 1
ATOM 685 C CA . LYS A 1 91 ? -3.213 -10.773 0.878 1.00 94.56 91 LYS A CA 1
ATOM 686 C C . LYS A 1 91 ? -3.992 -9.785 1.741 1.00 94.56 91 LYS A C 1
ATOM 688 O O . LYS A 1 91 ? -5.210 -9.732 1.616 1.00 94.56 91 LYS A O 1
ATOM 693 N N . VAL A 1 92 ? -3.313 -9.041 2.618 1.00 98.00 92 VAL A N 1
ATOM 694 C CA . VAL A 1 92 ? -3.967 -8.022 3.453 1.00 98.00 92 VAL A CA 1
ATOM 695 C C . VAL A 1 92 ? -4.561 -6.932 2.573 1.00 98.00 92 VAL A C 1
ATOM 697 O O . VAL A 1 92 ? -5.757 -6.700 2.648 1.00 98.00 92 VAL A O 1
ATOM 700 N N . LEU A 1 93 ? -3.772 -6.326 1.690 1.00 97.88 93 LEU A N 1
ATOM 701 C CA . LEU A 1 93 ? -4.234 -5.245 0.818 1.00 97.88 93 LEU A CA 1
ATOM 702 C C . LEU A 1 93 ? -5.434 -5.682 -0.036 1.00 97.88 93 LEU A C 1
ATOM 704 O O . LEU A 1 93 ? -6.445 -4.987 -0.065 1.00 97.88 93 LEU A O 1
ATOM 708 N N . VAL A 1 94 ? -5.377 -6.871 -0.647 1.00 96.38 94 VAL A N 1
ATOM 709 C CA . VAL A 1 94 ? -6.498 -7.430 -1.428 1.00 96.38 94 VAL A CA 1
ATOM 710 C C . VAL A 1 94 ? -7.741 -7.662 -0.562 1.00 96.38 94 VAL A C 1
ATOM 712 O O . VAL A 1 94 ? -8.852 -7.380 -1.004 1.00 96.38 94 VAL A O 1
ATOM 715 N N . ALA A 1 95 ? -7.584 -8.124 0.683 1.00 97.25 95 ALA A N 1
ATOM 716 C CA . ALA A 1 95 ? -8.711 -8.293 1.605 1.00 97.25 95 ALA A CA 1
ATOM 717 C C . ALA A 1 95 ? -9.406 -6.962 1.953 1.00 97.25 95 ALA A C 1
ATOM 719 O O . ALA A 1 95 ? -10.596 -6.968 2.252 1.00 97.25 95 ALA A O 1
ATOM 720 N N . PHE A 1 96 ? -8.686 -5.839 1.868 1.00 97.81 96 PHE A N 1
ATOM 721 C CA . PHE A 1 96 ? -9.219 -4.482 2.035 1.00 97.81 96 PHE A CA 1
ATOM 722 C C . PHE A 1 96 ? -9.632 -3.822 0.708 1.00 97.81 96 PHE A C 1
ATOM 724 O O . PHE A 1 96 ? -9.864 -2.619 0.663 1.00 97.81 96 PHE A O 1
ATOM 731 N N . GLY A 1 97 ? -9.759 -4.595 -0.375 1.00 94.81 97 GLY A N 1
ATOM 732 C CA . GLY A 1 97 ? -10.257 -4.097 -1.659 1.00 94.81 97 GLY A CA 1
ATOM 733 C C . GLY A 1 97 ? -9.192 -3.476 -2.562 1.00 94.81 97 GLY A C 1
ATOM 734 O O . GLY A 1 97 ? -9.544 -2.785 -3.521 1.00 94.81 97 GLY A O 1
ATOM 735 N N . ALA A 1 98 ? -7.905 -3.722 -2.296 1.00 94.94 98 ALA A N 1
ATOM 736 C CA . ALA A 1 98 ? -6.860 -3.370 -3.247 1.00 94.94 98 ALA A CA 1
ATOM 737 C C . ALA A 1 98 ? -7.003 -4.200 -4.526 1.00 94.94 98 ALA A C 1
ATOM 739 O O . ALA A 1 98 ? -7.151 -5.425 -4.478 1.00 94.94 98 ALA A O 1
ATOM 740 N N . HIS A 1 99 ? -6.910 -3.535 -5.668 1.00 90.56 99 HIS A N 1
ATOM 741 C CA . HIS A 1 99 ? -6.972 -4.162 -6.980 1.00 90.56 99 HIS A CA 1
ATOM 742 C C . HIS A 1 99 ? -5.798 -3.709 -7.845 1.00 90.56 99 HIS A C 1
ATOM 744 O O . HIS A 1 99 ? -5.188 -2.668 -7.602 1.00 90.56 99 HIS A O 1
ATOM 750 N N . GLU A 1 100 ? -5.480 -4.491 -8.876 1.00 78.62 100 GLU A N 1
ATOM 751 C CA . GLU A 1 100 ? -4.435 -4.122 -9.828 1.00 78.62 100 GLU A CA 1
ATOM 752 C C . GLU A 1 100 ? -4.768 -2.758 -10.451 1.00 78.62 100 GLU A C 1
ATOM 754 O O . GLU A 1 100 ? -5.856 -2.539 -10.995 1.00 78.62 100 GLU A O 1
ATOM 759 N N . GLY A 1 101 ? -3.851 -1.801 -10.309 1.00 68.81 101 GLY A N 1
ATOM 760 C CA . GLY A 1 101 ? -3.986 -0.496 -10.938 1.00 68.81 101 GLY A CA 1
ATOM 761 C C . GLY A 1 101 ? -3.818 -0.606 -12.455 1.00 68.81 101 GLY A C 1
ATOM 762 O O . GLY A 1 101 ? -3.106 -1.468 -12.965 1.00 68.81 101 GLY A O 1
ATOM 763 N N . ASN A 1 102 ? -4.390 0.335 -13.209 1.00 63.16 102 ASN A N 1
ATOM 764 C CA . ASN A 1 102 ? -4.309 0.342 -14.679 1.00 63.16 102 ASN A CA 1
ATOM 765 C C . ASN A 1 102 ? -2.888 0.614 -15.240 1.00 63.16 102 ASN A C 1
ATOM 767 O O . ASN A 1 102 ? -2.706 0.769 -16.449 1.00 63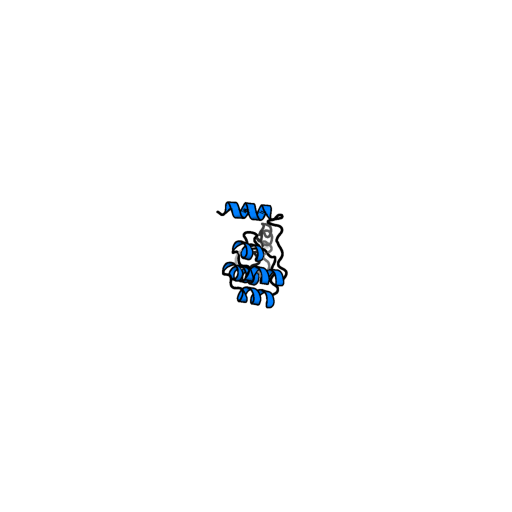.16 102 ASN A O 1
ATOM 771 N N . LYS A 1 103 ? -1.864 0.720 -14.382 1.00 62.94 103 LYS A N 1
ATOM 772 C CA . LYS A 1 103 ? -0.491 1.055 -14.782 1.00 62.94 103 LYS A CA 1
ATOM 773 C C . LYS A 1 103 ? 0.155 -0.015 -15.646 1.00 62.94 103 LYS A C 1
ATOM 775 O O . LYS A 1 103 ? 0.756 0.294 -16.674 1.00 62.94 103 LYS A O 1
ATOM 780 N N . PHE A 1 104 ? -0.022 -1.271 -15.267 1.00 60.38 104 PHE A N 1
ATOM 781 C CA . PHE A 1 104 ? 0.376 -2.406 -16.076 1.00 60.38 104 PHE A CA 1
ATOM 782 C C . PHE A 1 104 ? -0.902 -3.048 -16.593 1.00 60.38 104 PHE A C 1
ATOM 784 O O . PHE A 1 104 ? -1.277 -4.125 -16.163 1.00 60.38 104 PHE A O 1
ATOM 791 N N . GLY A 1 105 ? -1.593 -2.376 -17.524 1.00 58.81 105 GLY A N 1
ATOM 792 C CA . GLY A 1 105 ? -2.824 -2.886 -18.154 1.00 58.81 105 GLY A CA 1
ATOM 793 C C . GLY A 1 105 ? -2.690 -4.251 -18.860 1.00 58.81 105 GLY A C 1
ATOM 794 O O . GLY A 1 105 ? -3.612 -4.681 -19.543 1.00 58.81 105 GLY A O 1
ATOM 795 N N . SER A 1 106 ? -1.534 -4.910 -18.741 1.00 64.75 106 SER A N 1
ATOM 796 C CA . SER A 1 106 ? -1.348 -6.341 -18.927 1.00 64.75 106 SER A CA 1
ATOM 797 C C . SER A 1 106 ? -0.185 -6.846 -18.047 1.00 64.75 106 SER A C 1
ATOM 799 O O . SER A 1 106 ? 0.785 -6.107 -17.824 1.00 64.75 106 SER A O 1
ATOM 801 N N . PRO A 1 107 ? -0.210 -8.120 -17.611 1.00 59.75 107 PRO A N 1
ATOM 802 C CA . PRO A 1 107 ? 0.910 -8.757 -16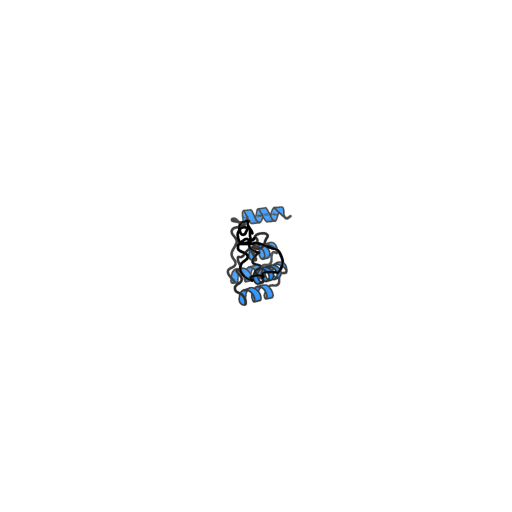.908 1.00 59.75 107 PRO A CA 1
ATOM 803 C C . PRO A 1 107 ? 2.220 -8.719 -17.714 1.00 59.75 107 PRO A C 1
ATOM 805 O O . PRO A 1 107 ? 3.307 -8.700 -17.143 1.00 59.75 107 PRO A O 1
ATOM 808 N N . GLU A 1 108 ? 2.137 -8.628 -19.043 1.00 71.62 108 GLU A N 1
ATOM 809 C CA . GLU A 1 108 ? 3.292 -8.458 -19.931 1.00 71.62 108 GLU A CA 1
ATOM 810 C C . GLU A 1 108 ? 4.010 -7.119 -19.723 1.00 71.62 108 GLU A C 1
ATOM 812 O O . GLU A 1 108 ? 5.240 -7.074 -19.758 1.00 71.62 108 GLU A O 1
ATOM 817 N N . LYS A 1 109 ? 3.273 -6.030 -19.460 1.00 69.31 109 LYS A N 1
ATOM 818 C CA . LYS A 1 109 ? 3.870 -4.718 -19.159 1.00 69.31 109 LYS A CA 1
ATOM 819 C C . LYS A 1 109 ? 4.574 -4.720 -17.806 1.00 69.31 109 LYS A C 1
ATOM 821 O O . LYS A 1 109 ? 5.649 -4.136 -17.689 1.00 69.31 109 LYS A O 1
ATOM 826 N N . LEU A 1 110 ? 4.000 -5.403 -16.815 1.00 69.50 110 LEU A N 1
ATOM 827 C CA . LEU A 1 110 ? 4.635 -5.600 -15.511 1.00 69.50 110 LEU A CA 1
ATOM 828 C C . LEU A 1 110 ? 5.932 -6.409 -15.660 1.00 69.50 110 LEU A C 1
ATOM 830 O O . LEU A 1 110 ? 6.984 -5.986 -15.191 1.00 69.50 110 LEU A O 1
ATOM 834 N N . LEU A 1 111 ? 5.884 -7.527 -16.391 1.00 68.19 111 LEU A N 1
ATOM 835 C CA . LEU A 1 111 ? 7.053 -8.365 -16.690 1.00 68.19 111 LEU A CA 1
ATOM 836 C C . LEU A 1 111 ? 8.150 -7.612 -17.455 1.00 68.19 111 LEU A C 1
ATOM 838 O O . LEU A 1 111 ? 9.333 -7.790 -17.163 1.00 68.19 111 LEU A O 1
ATOM 842 N N . ALA A 1 112 ? 7.780 -6.776 -18.427 1.00 73.81 112 ALA A N 1
ATOM 843 C CA . ALA A 1 112 ? 8.728 -5.948 -19.167 1.00 73.81 112 ALA A CA 1
ATOM 844 C C . ALA A 1 112 ? 9.420 -4.924 -18.256 1.00 73.81 112 ALA A C 1
ATOM 846 O O . ALA A 1 112 ? 10.635 -4.764 -18.341 1.00 73.81 112 ALA A O 1
ATOM 847 N N . HIS A 1 113 ? 8.671 -4.282 -17.356 1.00 66.50 113 HIS A N 1
ATOM 848 C CA . HIS A 1 113 ? 9.229 -3.343 -16.385 1.00 66.50 113 HIS A CA 1
ATOM 849 C C . HIS A 1 113 ? 10.186 -4.032 -15.403 1.00 66.50 113 HIS A C 1
ATOM 851 O O . HIS A 1 113 ? 11.305 -3.567 -15.209 1.00 66.50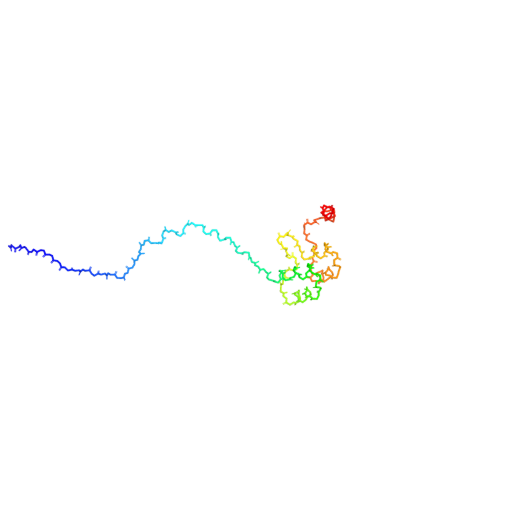 113 HIS A O 1
ATOM 857 N N . LEU A 1 114 ? 9.798 -5.190 -14.860 1.00 66.75 114 LEU A N 1
ATOM 858 C CA . LEU A 1 114 ? 10.640 -5.984 -13.957 1.00 66.75 114 LEU A CA 1
ATOM 859 C C . LEU A 1 114 ? 11.965 -6.412 -14.603 1.00 66.75 114 LEU A C 1
ATOM 861 O O . LEU A 1 114 ? 12.999 -6.419 -13.943 1.00 66.75 114 LEU A O 1
ATOM 865 N N . ARG A 1 115 ? 11.955 -6.728 -15.903 1.00 72.94 115 ARG A N 1
ATOM 866 C CA . ARG A 1 115 ? 13.167 -7.065 -16.667 1.00 72.94 115 ARG A CA 1
ATOM 867 C C . ARG A 1 115 ? 14.127 -5.894 -16.870 1.00 72.94 115 ARG A C 1
ATOM 869 O O . ARG A 1 115 ? 15.298 -6.145 -17.105 1.00 72.94 115 ARG A O 1
ATOM 876 N N . GLN A 1 116 ? 13.647 -4.652 -16.825 1.00 72.06 116 GLN A N 1
ATOM 877 C CA . GLN A 1 116 ? 14.484 -3.455 -16.979 1.00 72.06 116 GLN A CA 1
ATOM 878 C C . GLN A 1 116 ? 15.158 -3.012 -15.672 1.00 72.06 116 GLN A C 1
ATOM 880 O O . GLN A 1 116 ? 16.009 -2.127 -15.703 1.00 72.06 116 GLN A O 1
ATOM 885 N N . LEU A 1 117 ? 14.766 -3.596 -14.537 1.00 56.12 117 LEU A N 1
ATOM 886 C CA . LEU A 1 117 ? 15.310 -3.299 -13.208 1.00 56.12 117 LEU A CA 1
ATOM 887 C C . LEU A 1 117 ? 16.403 -4.294 -12.765 1.00 56.12 117 LEU A C 1
ATOM 889 O O . LEU A 1 117 ? 16.928 -4.151 -11.662 1.00 56.12 117 LEU A O 1
ATOM 893 N N . ALA A 1 118 ? 16.720 -5.291 -13.599 1.00 44.31 118 ALA A N 1
ATOM 894 C CA . ALA A 1 118 ? 17.778 -6.285 -13.401 1.00 44.31 118 ALA A CA 1
ATOM 895 C C . ALA A 1 118 ? 18.976 -5.989 -14.313 1.00 44.31 118 ALA A C 1
ATOM 897 O O . ALA A 1 118 ? 20.117 -6.239 -13.865 1.00 44.31 118 ALA A O 1
#

Radius of gyration: 32.28 Å; chains: 1; bounding box: 31×113×32 Å

Secondary structure (DSSP, 8-state):
------------------TTS-S---S-----------HHHHHHHHHHHTT-HHHHHHHHHHS---TT---TTS--HHHHHHHTT-HHHHHHHHHTT----GGGSSHHHHHHHHHH--

InterPro domains:
  IPR002110 Ankyrin repeat [PF13637] (44-94)
  IPR036770 Ankyrin repeat-containing domain superfamily [G3DSA:1.25.40.20] (25-114)
  IPR036770 Ankyrin repeat-containing domain superfamily [SSF48403] (41-99)
  IPR039269 Ankyrin repeat and fibronectin type-III domain-containing protein 1 [PTHR21437] (30-115)

Sequence (118 aa):
SVARRLKGRQAFTDPGQPEGLMEVLGRAASRKKLPHIDIHLHALFAAVEHGHVDKARTILESTDVDVNSVNSDGLSPLDVAVLSNNRSLTKVLVAFGAHEGNKFGSPEKLLAHLRQLA

Organism: NCBI:txid36148

Foldseek 3Di:
DDDDDDDDDDDDDDDDDPPPPPPPPDDDPPVPPPPPDPVLQVQLLVCLLVLVLVSNLCSLVPDPDDQQDADPVRDGSLNNNVLVVPVSNNVSSVVSPHDDDCPCVDVVSVVVVNVVVD

pLDDT: mean 75.6, std 22.54, range [32.09, 98.62]